Protein AF-A0A6L8U4E3-F1 (afdb_monomer)

Radius of gyration: 11.8 Å; Cα contacts (8 Å, |Δi|>4): 39; chains: 1; bounding box: 26×19×28 Å

Structure (mmCIF, N/CA/C/O backbone):
data_AF-A0A6L8U4E3-F1
#
_entry.id   AF-A0A6L8U4E3-F1
#
loop_
_atom_site.group_PDB
_atom_site.id
_atom_site.type_symbol
_atom_site.label_atom_id
_atom_site.label_alt_id
_atom_site.label_comp_id
_atom_site.label_asym_id
_atom_site.label_entity_id
_atom_site.label_seq_id
_atom_site.pdbx_PDB_ins_code
_atom_site.Cartn_x
_atom_site.Cartn_y
_atom_site.Cartn_z
_atom_site.occupancy
_atom_site.B_iso_or_equiv
_atom_site.auth_seq_id
_atom_site.auth_comp_id
_atom_site.auth_asym_id
_atom_site.auth_atom_id
_atom_site.pdbx_PDB_model_num
ATOM 1 N N . MET A 1 1 ? -12.641 5.017 8.594 1.00 69.38 1 MET A N 1
ATOM 2 C CA . MET A 1 1 ? -13.615 5.229 7.490 1.00 69.38 1 MET A CA 1
ATOM 3 C C . MET A 1 1 ? -14.627 4.115 7.677 1.00 69.38 1 MET A C 1
ATOM 5 O O . MET A 1 1 ? -14.252 2.973 7.449 1.00 69.38 1 MET A O 1
ATOM 9 N N . LYS A 1 2 ? -15.844 4.416 8.158 1.00 84.62 2 LYS A N 1
ATOM 10 C CA . LYS A 1 2 ? -16.752 3.429 8.793 1.00 84.62 2 LYS A CA 1
ATOM 11 C C . LYS A 1 2 ? -17.005 2.145 7.987 1.00 84.62 2 LYS A C 1
ATOM 13 O O . LYS A 1 2 ? -17.303 1.108 8.563 1.00 84.62 2 LYS A O 1
ATOM 18 N N . LEU A 1 3 ? -16.892 2.204 6.658 1.00 88.94 3 LEU A N 1
ATOM 19 C CA . LEU A 1 3 ? -17.084 1.051 5.778 1.00 88.94 3 LEU A CA 1
ATOM 20 C C . LEU A 1 3 ? -15.963 0.005 5.913 1.00 88.94 3 LEU A C 1
ATOM 22 O O . LEU A 1 3 ? -16.248 -1.181 6.034 1.00 88.94 3 LEU A O 1
ATOM 26 N N . LYS A 1 4 ? -14.702 0.453 5.962 1.00 89.94 4 LYS A N 1
ATOM 27 C CA . LYS A 1 4 ? -13.512 -0.411 6.081 1.00 89.94 4 LYS A CA 1
ATOM 28 C C . LYS A 1 4 ? -13.428 -1.138 7.426 1.00 89.94 4 LYS A C 1
ATOM 30 O O . LYS A 1 4 ? -12.744 -2.140 7.542 1.00 89.94 4 LYS A O 1
ATOM 35 N N . GLU A 1 5 ? -14.124 -0.623 8.436 1.00 90.25 5 GLU A N 1
ATOM 36 C CA . GLU A 1 5 ? -14.217 -1.232 9.769 1.00 90.25 5 GLU A CA 1
ATOM 37 C C . GLU A 1 5 ? -15.189 -2.425 9.798 1.00 90.25 5 GLU A C 1
ATOM 39 O O . GLU A 1 5 ? -15.158 -3.212 10.737 1.00 90.25 5 GLU A O 1
ATOM 44 N N . ARG A 1 6 ? -16.064 -2.564 8.789 1.00 95.56 6 ARG A N 1
ATOM 45 C CA . ARG A 1 6 ? -17.091 -3.622 8.721 1.00 95.56 6 ARG A CA 1
ATOM 46 C C . ARG A 1 6 ? -16.924 -4.574 7.545 1.00 95.56 6 ARG A C 1
ATOM 48 O O . ARG A 1 6 ? -17.424 -5.691 7.605 1.00 95.56 6 ARG A O 1
ATOM 55 N N . TYR A 1 7 ? -16.264 -4.128 6.482 1.00 95.56 7 TYR A N 1
ATOM 56 C CA . TYR A 1 7 ? -16.164 -4.871 5.235 1.00 95.56 7 TYR A CA 1
ATOM 57 C C . TYR A 1 7 ? -14.741 -4.849 4.694 1.00 95.56 7 TYR A C 1
ATOM 59 O O . TYR A 1 7 ? -14.064 -3.818 4.721 1.00 95.56 7 TYR A O 1
ATOM 67 N N . THR A 1 8 ? -14.328 -5.974 4.116 1.00 95.56 8 THR A N 1
ATOM 68 C CA . THR A 1 8 ? -13.162 -6.030 3.235 1.00 95.56 8 THR A CA 1
ATOM 69 C C . THR A 1 8 ? -13.532 -5.409 1.894 1.00 95.56 8 THR A C 1
ATOM 71 O O . THR A 1 8 ? -14.522 -5.793 1.276 1.00 95.56 8 THR A O 1
ATOM 74 N N . ILE A 1 9 ? -12.74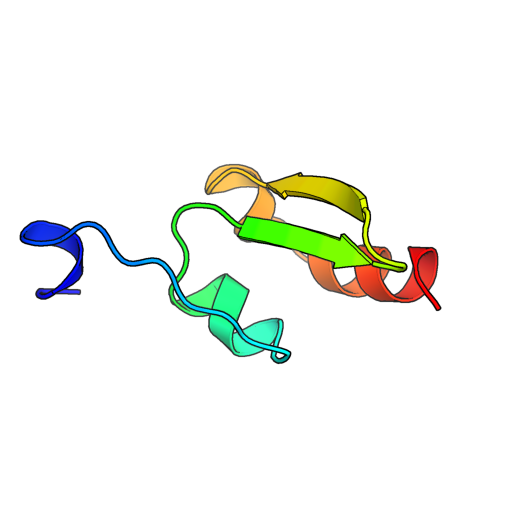1 -4.436 1.445 1.00 95.00 9 ILE A N 1
ATOM 75 C CA . ILE A 1 9 ? -13.010 -3.677 0.223 1.00 95.00 9 ILE A CA 1
ATOM 76 C C . ILE A 1 9 ? -11.875 -3.919 -0.765 1.00 95.00 9 ILE A C 1
ATOM 78 O O . ILE A 1 9 ? -10.720 -3.623 -0.464 1.00 95.00 9 ILE A O 1
ATOM 82 N N . LEU A 1 10 ? -12.226 -4.395 -1.959 1.00 95.06 10 LEU A N 1
ATOM 83 C CA . LEU A 1 10 ? -11.359 -4.360 -3.129 1.00 95.06 10 LEU A CA 1
ATOM 84 C C . LEU A 1 10 ? -11.852 -3.246 -4.053 1.00 95.06 10 LEU A C 1
ATOM 86 O O . LEU A 1 10 ? -12.998 -3.264 -4.496 1.00 95.06 10 LEU A O 1
ATOM 90 N N . ALA A 1 11 ? -10.989 -2.274 -4.328 1.00 94.06 11 ALA A N 1
ATOM 91 C CA . ALA A 1 11 ? -11.282 -1.171 -5.231 1.00 94.06 11 ALA A CA 1
ATOM 92 C C . ALA A 1 11 ? -10.191 -1.077 -6.299 1.00 94.06 11 ALA A C 1
ATOM 94 O O . ALA A 1 11 ? -9.007 -1.208 -5.991 1.00 94.06 11 ALA A O 1
ATOM 95 N N . VAL A 1 12 ? -10.597 -0.813 -7.540 1.00 94.44 12 VAL A N 1
ATOM 96 C CA . VAL A 1 12 ? -9.688 -0.555 -8.660 1.00 94.44 12 VAL A CA 1
ATOM 97 C C . VAL A 1 12 ? -9.717 0.939 -8.948 1.00 94.44 12 VAL A C 1
ATOM 99 O O . VAL A 1 12 ? -10.784 1.520 -9.135 1.00 94.44 12 VAL A O 1
ATOM 102 N N . SER A 1 13 ? -8.548 1.574 -8.956 1.00 90.75 13 SER A N 1
ATOM 103 C CA . SER A 1 13 ? -8.418 2.997 -9.254 1.00 90.75 13 SER A CA 1
ATOM 104 C C . SER A 1 13 ? -7.189 3.240 -10.116 1.00 90.75 13 SER A C 1
ATOM 106 O O . SER A 1 13 ? -6.140 2.645 -9.890 1.00 90.75 13 SER A O 1
ATOM 108 N N . HIS A 1 14 ? -7.323 4.154 -11.073 1.00 89.12 14 HIS A N 1
ATOM 109 C CA . HIS A 1 14 ? -6.206 4.716 -11.833 1.00 89.12 14 HIS A CA 1
ATOM 110 C C . HIS A 1 14 ? -5.634 5.979 -11.156 1.00 89.12 14 HIS A C 1
ATOM 112 O O . HIS A 1 14 ? -4.703 6.595 -11.663 1.00 89.12 14 HIS A O 1
ATOM 118 N N . SER A 1 15 ? -6.200 6.403 -10.017 1.00 88.88 15 SER A N 1
ATOM 119 C CA . SER A 1 15 ? -5.783 7.602 -9.295 1.00 88.88 15 SER A CA 1
ATOM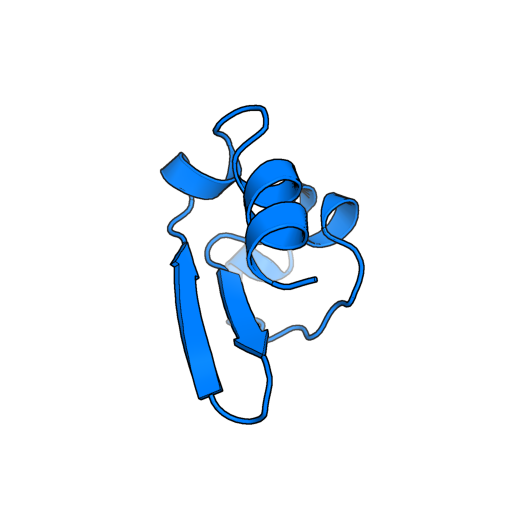 120 C C . SER A 1 15 ? -4.942 7.249 -8.074 1.00 88.88 15 SER A C 1
ATOM 122 O O . SER A 1 15 ? -5.452 6.874 -7.016 1.00 88.88 15 SER A O 1
ATOM 124 N N . ILE A 1 16 ? -3.637 7.481 -8.178 1.00 85.62 16 ILE A N 1
ATOM 125 C CA . ILE A 1 16 ? -2.684 7.301 -7.073 1.00 85.62 16 ILE A CA 1
ATOM 126 C C . ILE A 1 16 ? -3.064 8.125 -5.846 1.00 85.62 16 ILE A C 1
ATOM 128 O O . ILE A 1 16 ? -2.988 7.644 -4.717 1.00 85.62 16 ILE A O 1
ATOM 132 N N . ARG A 1 17 ? -3.546 9.353 -6.057 1.00 87.44 17 ARG A N 1
ATOM 133 C CA . ARG A 1 17 ? -3.993 10.230 -4.970 1.00 87.44 17 ARG A CA 1
ATOM 134 C C . ARG A 1 17 ? -5.156 9.616 -4.189 1.00 87.44 17 ARG A C 1
ATOM 136 O O . ARG A 1 17 ? -5.220 9.773 -2.973 1.00 87.44 17 ARG A O 1
ATOM 143 N N . GLN A 1 18 ? -6.065 8.911 -4.867 1.00 90.06 18 GLN A N 1
ATOM 144 C CA . GLN A 1 18 ? -7.142 8.185 -4.198 1.00 90.06 18 GLN A CA 1
ATOM 145 C C . GLN A 1 18 ? -6.600 6.980 -3.434 1.00 90.06 18 GLN A C 1
ATOM 147 O O . GLN A 1 18 ? -6.930 6.844 -2.259 1.00 90.06 18 GLN A O 1
ATOM 152 N N . VAL A 1 19 ? -5.735 6.168 -4.056 1.00 90.94 19 VAL A N 1
ATOM 153 C CA . VAL A 1 19 ? -5.107 4.996 -3.418 1.00 90.94 19 VAL A CA 1
ATOM 154 C C . VAL A 1 19 ? -4.390 5.397 -2.126 1.00 90.94 19 VAL A C 1
ATOM 156 O O . VAL A 1 19 ? -4.726 4.860 -1.072 1.00 90.94 19 VAL A O 1
ATOM 159 N N . LYS A 1 20 ? -3.518 6.417 -2.163 1.00 88.25 20 LYS A N 1
ATOM 160 C CA . LYS A 1 20 ? -2.809 6.945 -0.975 1.00 88.25 20 LYS A CA 1
ATOM 161 C C . LYS A 1 20 ? -3.760 7.397 0.132 1.00 88.25 20 LYS A C 1
ATOM 163 O O . LYS A 1 20 ? -3.442 7.281 1.308 1.00 88.25 20 LYS A O 1
ATOM 168 N N . ARG A 1 21 ? -4.934 7.923 -0.231 1.00 88.69 21 ARG A N 1
ATOM 169 C CA . ARG A 1 21 ? -5.896 8.460 0.739 1.00 88.69 21 ARG A CA 1
ATOM 170 C C . ARG A 1 21 ? -6.722 7.379 1.431 1.00 88.69 21 ARG A C 1
ATOM 172 O O . ARG A 1 21 ? -7.124 7.580 2.575 1.00 88.69 21 ARG A O 1
ATOM 179 N N . ILE A 1 22 ? -7.060 6.292 0.736 1.00 90.38 22 ILE A N 1
ATOM 180 C CA . ILE A 1 22 ? -8.103 5.362 1.207 1.00 90.38 22 ILE A CA 1
ATOM 181 C C . ILE A 1 22 ? -7.628 3.928 1.416 1.00 90.38 22 ILE A C 1
ATOM 183 O O . ILE A 1 22 ? -8.284 3.203 2.167 1.00 90.38 22 ILE A O 1
ATOM 187 N N . ALA A 1 23 ? -6.547 3.492 0.775 1.00 92.06 23 ALA A N 1
ATOM 188 C CA . ALA A 1 23 ? -6.130 2.095 0.802 1.00 92.06 23 ALA A CA 1
ATOM 189 C C . ALA A 1 23 ? -5.347 1.754 2.081 1.00 92.06 23 ALA A C 1
ATOM 191 O O . ALA A 1 23 ? -4.595 2.574 2.597 1.00 92.06 23 ALA A O 1
ATOM 192 N N . ASP A 1 24 ? -5.535 0.538 2.602 1.00 92.25 24 ASP A N 1
ATOM 193 C CA . ASP A 1 24 ? -4.610 -0.041 3.596 1.00 92.25 24 ASP A CA 1
ATOM 194 C C . ASP A 1 24 ? -3.463 -0.793 2.924 1.00 92.25 24 ASP A C 1
ATOM 196 O O . ASP A 1 24 ? -2.374 -0.893 3.474 1.00 92.25 24 ASP A O 1
ATOM 200 N N . ARG A 1 25 ? -3.722 -1.317 1.726 1.00 93.94 25 ARG A N 1
ATOM 201 C CA . ARG A 1 25 ? -2.785 -2.052 0.889 1.00 93.94 25 ARG A CA 1
ATOM 202 C C . ARG A 1 25 ? -3.085 -1.723 -0.564 1.00 93.94 25 ARG A C 1
ATOM 204 O O . ARG A 1 25 ? -4.254 -1.552 -0.914 1.00 93.94 25 ARG A O 1
ATOM 211 N N . ALA A 1 26 ? -2.061 -1.660 -1.402 1.00 94.62 26 ALA A N 1
ATOM 212 C CA . ALA A 1 26 ? -2.235 -1.517 -2.841 1.00 94.62 26 ALA A CA 1
ATOM 213 C C . ALA A 1 26 ? -1.469 -2.601 -3.591 1.00 94.62 26 ALA A C 1
ATOM 215 O O . ALA A 1 26 ? -0.395 -3.027 -3.174 1.00 94.62 26 ALA A O 1
ATOM 216 N N . VAL A 1 27 ? -2.021 -3.016 -4.723 1.00 94.56 27 VAL A N 1
ATOM 217 C CA . VAL A 1 27 ? -1.358 -3.894 -5.682 1.00 94.56 27 VAL A CA 1
ATOM 218 C C . VAL A 1 27 ? -1.307 -3.143 -7.000 1.00 94.56 27 VAL A C 1
ATOM 220 O O . VAL A 1 27 ? -2.320 -2.592 -7.433 1.00 94.56 27 VAL A O 1
ATOM 223 N N . ILE A 1 28 ? -0.128 -3.093 -7.612 1.00 92.06 28 ILE A N 1
ATOM 224 C CA . ILE A 1 28 ? 0.069 -2.437 -8.899 1.00 92.06 28 ILE A CA 1
ATOM 225 C C . ILE A 1 28 ? 0.032 -3.501 -9.988 1.00 92.06 28 ILE A C 1
ATOM 227 O O . ILE A 1 28 ? 0.837 -4.434 -9.987 1.00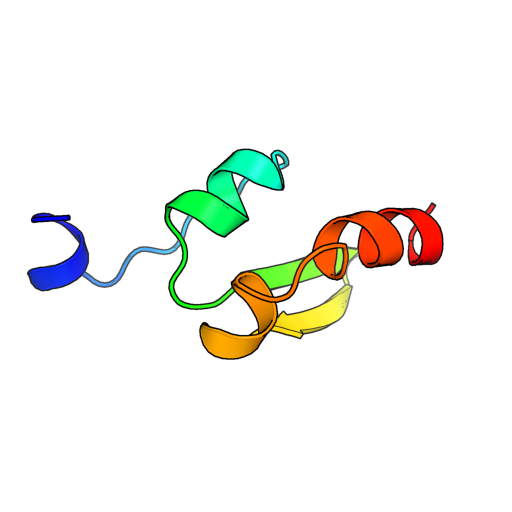 92.06 28 ILE A O 1
ATOM 231 N N . LEU A 1 29 ? -0.926 -3.344 -10.898 1.00 92.38 29 LEU A N 1
ATOM 232 C CA . LEU A 1 29 ? -1.100 -4.183 -12.073 1.00 92.38 29 LEU A CA 1
ATOM 233 C C . LEU A 1 29 ? -0.609 -3.412 -13.301 1.00 92.38 29 LEU A C 1
ATOM 235 O O . LEU A 1 29 ? -1.122 -2.332 -13.587 1.00 92.38 29 LEU A O 1
ATOM 239 N N . SER A 1 30 ? 0.347 -3.978 -14.031 1.00 90.00 30 SER A N 1
ATOM 240 C CA . SER A 1 30 ? 0.827 -3.449 -15.310 1.00 90.00 30 SER A CA 1
ATOM 241 C C . SER A 1 30 ? 1.081 -4.596 -16.282 1.00 90.00 30 SER A C 1
ATOM 243 O O . SER A 1 30 ? 1.512 -5.667 -15.865 1.00 90.00 30 SER A O 1
ATOM 245 N N . ALA A 1 31 ? 0.760 -4.403 -17.564 1.00 92.25 31 ALA A N 1
ATOM 246 C CA . ALA A 1 31 ? 0.927 -5.413 -18.617 1.00 92.25 31 ALA A CA 1
ATOM 247 C C . ALA A 1 31 ? 0.369 -6.815 -18.259 1.00 92.25 31 ALA A C 1
ATOM 249 O O . ALA A 1 31 ? 0.944 -7.843 -18.606 1.00 92.25 31 ALA A O 1
ATOM 250 N N . GLY A 1 32 ? -0.755 -6.867 -17.533 1.00 94.12 32 GLY A N 1
ATOM 25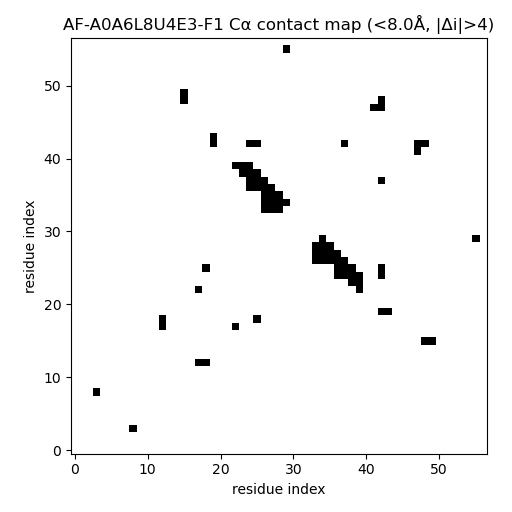1 C CA . GLY A 1 32 ? -1.374 -8.123 -17.086 1.00 94.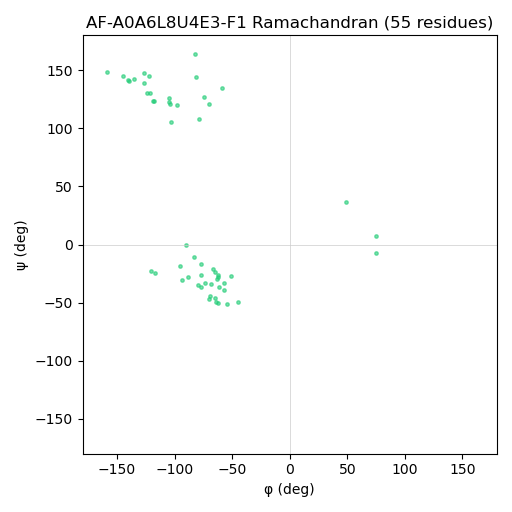12 32 GLY A CA 1
ATOM 252 C C . GLY A 1 32 ? -0.659 -8.824 -15.922 1.00 94.12 32 GLY A C 1
ATOM 253 O O . GLY A 1 32 ? -1.040 -9.936 -15.566 1.00 94.12 32 GLY A O 1
ATOM 254 N N . GLN A 1 33 ? 0.344 -8.189 -15.310 1.00 94.06 33 GLN A N 1
ATOM 255 C CA . GLN A 1 33 ? 1.135 -8.742 -14.213 1.00 94.06 33 GLN A CA 1
ATOM 256 C C . GLN A 1 33 ? 1.083 -7.865 -12.961 1.00 94.06 33 GLN A C 1
ATOM 258 O O . GLN A 1 33 ? 1.034 -6.635 -13.028 1.00 94.06 33 GLN A O 1
ATOM 263 N N . ILE A 1 34 ? 1.109 -8.513 -11.795 1.00 94.06 34 ILE A N 1
ATOM 264 C CA . ILE A 1 34 ? 1.302 -7.827 -10.517 1.00 94.06 34 ILE A CA 1
ATOM 265 C C . ILE A 1 34 ? 2.790 -7.534 -10.380 1.00 94.06 34 ILE A C 1
ATOM 267 O O . ILE A 1 34 ? 3.585 -8.438 -10.138 1.00 94.06 34 ILE A O 1
ATOM 271 N N . ILE A 1 35 ? 3.151 -6.266 -10.522 1.00 92.31 35 ILE A N 1
ATOM 272 C CA . ILE A 1 35 ? 4.552 -5.831 -10.481 1.00 92.31 35 ILE A CA 1
ATOM 273 C C . ILE A 1 35 ? 4.968 -5.346 -9.092 1.00 92.31 35 ILE A C 1
ATOM 275 O O . ILE A 1 35 ? 6.155 -5.279 -8.783 1.00 92.31 35 ILE A O 1
ATOM 279 N N . LYS A 1 36 ? 4.001 -5.006 -8.226 1.00 91.81 36 LYS A N 1
ATOM 280 C CA . LYS A 1 36 ? 4.294 -4.551 -6.864 1.00 91.81 36 LYS A CA 1
ATOM 281 C C . LYS A 1 36 ? 3.117 -4.719 -5.922 1.00 91.81 36 LYS A C 1
ATOM 283 O O . LYS A 1 36 ? 1.962 -4.566 -6.314 1.00 91.81 36 LYS A O 1
ATOM 288 N N . THR A 1 37 ? 3.437 -4.962 -4.657 1.00 93.94 37 THR A N 1
ATOM 289 C CA . THR A 1 37 ? 2.490 -4.920 -3.542 1.00 93.94 37 THR A CA 1
ATOM 290 C C . THR A 1 37 ? 3.016 -3.942 -2.501 1.00 93.94 37 THR A C 1
ATOM 292 O O . THR A 1 37 ? 4.193 -3.989 -2.150 1.00 93.94 37 THR A O 1
ATOM 295 N N . LEU A 1 38 ? 2.155 -3.032 -2.058 1.00 92.88 38 LEU A N 1
ATOM 296 C CA . LEU A 1 38 ? 2.467 -1.965 -1.118 1.00 92.88 38 LEU A CA 1
ATOM 297 C C . LEU A 1 38 ? 1.621 -2.134 0.137 1.00 92.88 38 LEU A C 1
ATOM 299 O O . LEU A 1 38 ? 0.391 -2.135 0.061 1.00 92.88 38 LEU A O 1
ATOM 303 N N . GLU A 1 39 ? 2.281 -2.223 1.282 1.00 93.25 39 GLU A N 1
ATOM 304 C CA . GLU A 1 39 ? 1.646 -2.160 2.595 1.00 93.25 39 GLU A CA 1
ATOM 305 C C . GLU A 1 39 ? 1.399 -0.706 3.021 1.00 93.25 39 GLU A C 1
ATOM 307 O O . GLU A 1 39 ? 2.003 0.232 2.492 1.00 93.25 39 GLU A O 1
ATOM 312 N N . ARG A 1 40 ? 0.541 -0.509 4.028 1.00 86.38 40 ARG A N 1
ATOM 313 C CA . ARG A 1 40 ? 0.160 0.813 4.559 1.00 86.38 40 ARG A CA 1
ATOM 314 C C . ARG A 1 40 ? 1.343 1.762 4.772 1.00 86.38 40 ARG A C 1
ATOM 316 O O . ARG A 1 40 ? 1.301 2.889 4.294 1.00 86.38 40 ARG A O 1
ATOM 323 N N . GLY A 1 41 ? 2.404 1.305 5.440 1.00 86.38 41 GLY A N 1
ATOM 324 C CA . GLY A 1 41 ? 3.574 2.149 5.722 1.00 86.38 41 GLY A CA 1
ATOM 325 C C . GLY A 1 41 ? 4.307 2.619 4.459 1.00 86.38 41 GLY A C 1
ATOM 326 O O . GLY A 1 41 ? 4.862 3.714 4.423 1.00 86.38 41 GLY A O 1
ATOM 327 N N . GLN A 1 42 ? 4.256 1.829 3.384 1.00 89.12 42 GLN A N 1
ATOM 328 C CA . GLN A 1 42 ? 4.847 2.195 2.097 1.00 89.12 42 GLN A CA 1
ATOM 329 C C . GLN A 1 42 ? 3.966 3.216 1.362 1.00 89.12 42 GLN A C 1
ATOM 331 O O . GLN A 1 42 ? 4.482 4.147 0.753 1.00 89.12 42 GLN A O 1
ATOM 336 N N . LEU A 1 43 ? 2.637 3.111 1.466 1.00 88.12 43 LEU A N 1
ATOM 337 C CA . LEU A 1 43 ? 1.704 4.070 0.854 1.00 88.12 43 LEU A CA 1
ATOM 338 C C . LEU A 1 43 ? 1.846 5.498 1.403 1.00 88.12 43 LEU A C 1
ATOM 340 O O . LEU A 1 43 ? 1.565 6.468 0.694 1.00 88.12 43 LEU A O 1
ATOM 344 N N . GLU A 1 44 ? 2.286 5.620 2.653 1.00 85.88 44 GLU A N 1
ATOM 345 C CA . GLU A 1 44 ? 2.513 6.892 3.343 1.00 85.88 44 GLU A CA 1
ATOM 346 C C . GLU A 1 44 ? 3.886 7.509 3.011 1.00 85.88 44 GLU A C 1
ATOM 348 O O . GLU A 1 44 ? 4.120 8.681 3.304 1.00 85.88 44 GLU A O 1
ATOM 353 N N . THR A 1 45 ? 4.776 6.762 2.345 1.00 87.88 45 THR A N 1
ATOM 354 C CA . THR A 1 45 ? 6.105 7.252 1.954 1.00 87.88 45 THR A CA 1
ATOM 355 C C . THR A 1 45 ? 5.983 8.314 0.848 1.00 87.88 45 THR A C 1
ATOM 357 O O . THR A 1 45 ? 5.445 8.027 -0.230 1.00 87.88 45 THR A O 1
ATOM 360 N N . PRO A 1 46 ? 6.477 9.550 1.068 1.00 84.75 46 PRO A N 1
ATOM 361 C CA . PRO A 1 46 ? 6.444 10.600 0.054 1.00 84.75 46 PRO A CA 1
ATOM 362 C C . PRO A 1 46 ? 7.184 10.183 -1.222 1.00 84.75 46 PRO A C 1
ATOM 364 O O . PRO A 1 46 ? 8.280 9.638 -1.155 1.00 84.75 46 PRO A O 1
ATOM 367 N N . GLY A 1 47 ? 6.584 10.437 -2.386 1.00 83.19 47 GLY A N 1
ATOM 368 C CA . GLY A 1 47 ? 7.199 10.182 -3.693 1.00 83.19 47 GLY A CA 1
ATOM 369 C C . GLY A 1 47 ? 7.266 8.715 -4.133 1.00 83.19 47 GLY A C 1
ATOM 370 O O . GLY A 1 47 ? 7.606 8.464 -5.283 1.00 83.19 47 GLY A O 1
ATOM 371 N N . LEU A 1 48 ? 6.921 7.743 -3.277 1.00 85.06 48 LEU A N 1
ATOM 372 C CA . LEU A 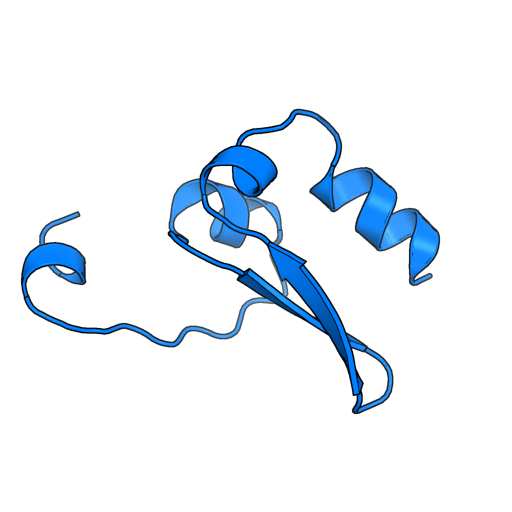1 48 ? 7.026 6.319 -3.622 1.00 85.06 48 LEU A CA 1
ATOM 373 C C . LEU A 1 48 ? 6.124 5.937 -4.805 1.00 85.06 48 LEU A C 1
ATOM 375 O O . LEU A 1 48 ? 6.574 5.271 -5.732 1.00 85.06 48 LEU A O 1
ATOM 379 N N . LEU A 1 49 ? 4.840 6.313 -4.754 1.00 78.44 49 LEU A N 1
ATOM 380 C CA . LEU A 1 49 ? 3.890 5.938 -5.806 1.00 78.44 49 LEU A CA 1
ATOM 381 C C . LEU A 1 49 ? 4.113 6.742 -7.081 1.00 78.44 49 LEU A C 1
ATOM 383 O O . LEU A 1 49 ? 3.885 6.222 -8.163 1.00 78.44 49 LEU A O 1
ATOM 387 N N . GLU A 1 50 ? 4.543 7.992 -6.947 1.00 80.81 50 GLU A N 1
ATOM 388 C CA . GLU A 1 50 ? 4.901 8.841 -8.075 1.00 80.81 50 GLU A CA 1
ATOM 389 C C . GLU A 1 50 ? 6.110 8.257 -8.829 1.00 80.81 50 GLU A C 1
ATOM 391 O O . GLU A 1 50 ? 5.994 7.999 -10.021 1.00 80.81 50 GLU A O 1
ATOM 396 N N . GLY A 1 51 ? 7.194 7.895 -8.133 1.00 84.81 51 GLY A N 1
ATOM 397 C CA . GLY A 1 51 ? 8.345 7.233 -8.766 1.00 84.81 51 GLY A CA 1
ATOM 398 C C . GLY A 1 51 ? 8.032 5.839 -9.325 1.00 84.81 51 GLY A C 1
ATOM 399 O O . GLY A 1 51 ? 8.686 5.375 -10.248 1.00 84.81 51 GLY A O 1
ATOM 400 N N . LEU A 1 52 ? 6.999 5.173 -8.803 1.00 81.69 52 LEU A N 1
ATOM 401 C CA . LEU A 1 52 ? 6.479 3.928 -9.371 1.00 81.69 52 LEU A CA 1
ATOM 402 C C . LEU A 1 52 ? 5.813 4.124 -10.730 1.00 81.69 52 LEU A C 1
ATOM 404 O O . LEU A 1 52 ? 5.881 3.226 -11.557 1.00 81.69 52 LEU A O 1
AT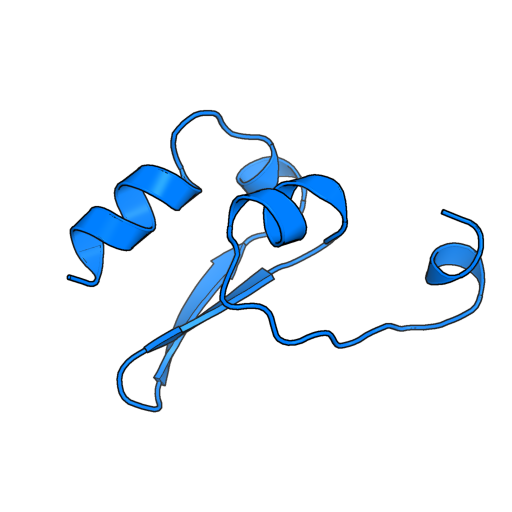OM 408 N N . VAL A 1 53 ? 5.155 5.262 -10.960 1.00 76.75 53 VAL A N 1
ATOM 409 C CA . VAL A 1 53 ? 4.619 5.591 -12.288 1.00 76.75 53 VAL A CA 1
ATOM 410 C C . VAL A 1 53 ? 5.766 5.764 -13.263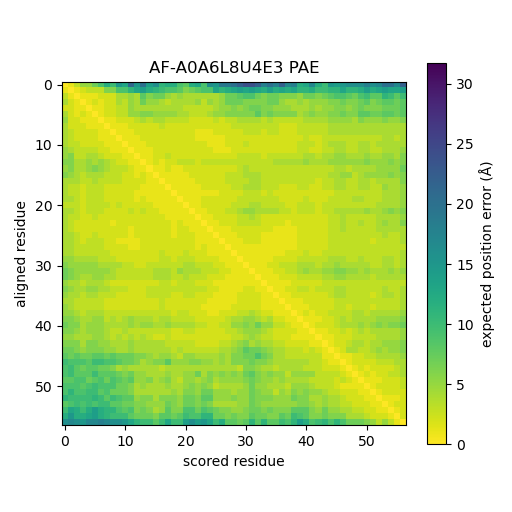 1.00 76.75 53 VAL A C 1
ATOM 412 O O . VAL A 1 53 ? 5.721 5.165 -14.329 1.00 76.75 53 VAL A O 1
ATOM 415 N N . ASP A 1 54 ? 6.800 6.503 -12.866 1.00 83.12 54 ASP A N 1
ATOM 416 C CA . ASP A 1 54 ? 7.984 6.734 -13.698 1.00 83.12 54 ASP A CA 1
ATOM 417 C C . ASP A 1 54 ? 8.746 5.431 -14.018 1.00 83.12 54 ASP A C 1
ATOM 419 O O . ASP A 1 54 ? 9.431 5.347 -15.026 1.00 83.12 54 ASP A O 1
ATOM 423 N N . GLU A 1 55 ? 8.642 4.399 -13.173 1.00 80.00 55 GLU A N 1
ATOM 424 C CA . GLU A 1 55 ? 9.219 3.068 -13.429 1.00 80.00 55 GLU A CA 1
ATOM 425 C C . GLU A 1 55 ? 8.382 2.242 -14.430 1.00 80.00 55 GLU A C 1
ATOM 427 O O . GLU A 1 55 ? 8.899 1.334 -15.081 1.00 80.00 55 GLU A O 1
ATOM 432 N N . ILE A 1 56 ? 7.078 2.518 -14.530 1.00 77.50 56 ILE A N 1
ATOM 433 C CA . ILE A 1 5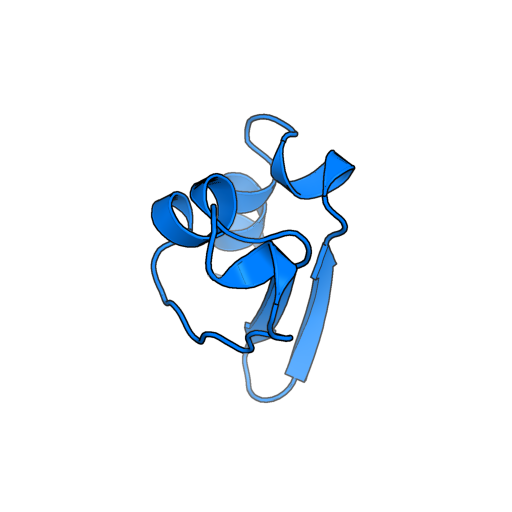6 ? 6.119 1.743 -15.335 1.00 77.50 56 ILE A CA 1
ATOM 434 C C . ILE A 1 56 ? 5.938 2.319 -16.745 1.00 77.50 56 ILE A C 1
ATOM 436 O O . ILE A 1 56 ? 5.611 1.557 -17.660 1.00 77.50 56 ILE A O 1
ATOM 440 N N . PHE A 1 57 ? 6.090 3.634 -16.903 1.00 71.25 57 PHE A N 1
ATOM 441 C CA . PHE A 1 57 ? 5.908 4.370 -18.159 1.00 71.25 57 PHE A CA 1
ATOM 442 C C . PHE A 1 57 ? 7.244 4.807 -18.753 1.00 71.25 57 PHE A C 1
ATOM 444 O O . PHE A 1 57 ? 7.364 4.725 -19.997 1.00 71.25 57 PHE A O 1
#

Sequence (57 aa):
MKLKERYTILAVSHSIRQVKRIADRAVILSAGQIIKTLERGQLETPGLLEGLVDEIF

Foldseek 3Di:
DVDVVPDDDDDDDPDLVVCLVDPQKDFDDAPNDGPDIDGNVQSPDPCNVVVVVVVRD

Secondary structure (DSSP, 8-state):
-TTTTTS------S-HHHHHHH-SEEEEEETTEEEEEEEHHHHTSTTHHHHHHHHH-

Mean predicted aligned error: 3.89 Å

pLDDT: mean 88.6, std 5.96, range [69.38, 95.56]

Nearest PDB structures (foldseek):
  1l7v-assembly1_D  TM=6.678E-01  e=7.841E-02  Escherichia coli
  2qi9-assembly1_D  TM=6.406E-01  e=7.841E-02  Escherichia coli
  4r9u-assembly1_D  TM=6.703E-01  e=1.610E-01  Escherichia coli K-12
  4dbl-assembly1_C  TM=6.471E-01  e=1.610E-01  Escherichia coli K-12
  8dne-assembly1_A  TM=7.460E-01  e=3.815E-01  Aquifex aeolicus VF5

Solvent-accessible surface area (backbone atoms only — not comparable to full-atom values): 3827 Å² total; per-residue (Å²): 111,81,62,68,80,78,42,93,80,88,83,90,77,95,46,64,73,56,46,57,72,71,49,64,58,50,73,44,74,54,98,94,36,80,79,46,76,39,51,46,76,53,56,70,40,84,63,50,70,61,55,49,49,69,73,75,108